Protein AF-A0A7S1WJJ1-F1 (afdb_monomer)

Mean predicted aligned error: 15.46 Å

pLDDT: mean 83.56, std 14.26, range [48.41, 96.81]

Nearest PDB structures (foldseek):
  8btr-assembly1_Lc  TM=7.260E-01  e=4.379E-02  Giardia lamblia ATCC 50803
  6xu7-assembly1_Cb  TM=6.660E-01  e=6.325E-02  Drosophila melanogaster

Solvent-accessible surface area (backbone atoms only — not comparable to full-atom values): 8125 Å² total; per-residue (Å²): 137,84,84,80,78,77,79,78,79,70,83,80,77,86,88,71,91,68,73,80,73,79,76,66,95,71,76,85,92,78,85,66,82,63,52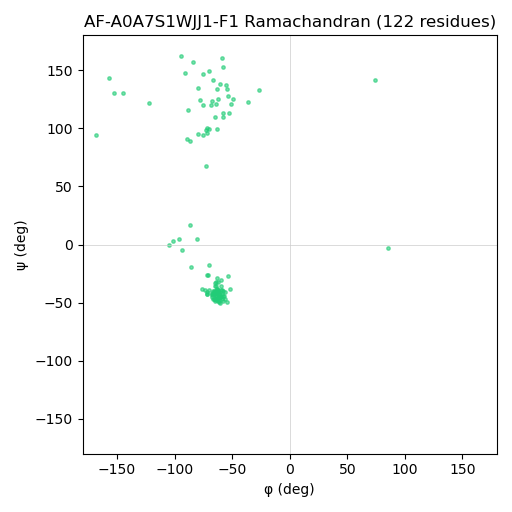,62,58,60,50,50,75,79,48,83,76,77,83,84,85,64,98,70,76,79,72,78,92,56,62,67,71,58,55,51,51,54,52,50,53,60,59,72,67,58,73,54,73,64,65,52,49,52,52,49,50,54,50,50,52,52,48,50,57,50,49,55,51,49,50,53,52,50,53,51,51,51,49,51,55,50,51,53,49,53,51,50,50,54,52,53,62,73,72,109

Radius of gyration: 40.56 Å; Cα contacts (8 Å, |Δi|>4): 3; chains: 1; bounding box: 86×61×90 Å

Structure (mmCIF, N/CA/C/O backbone):
data_AF-A0A7S1WJJ1-F1
#
_entry.id   AF-A0A7S1WJJ1-F1
#
loop_
_atom_site.group_PDB
_atom_site.id
_atom_site.type_symbol
_atom_site.label_atom_id
_atom_site.label_alt_id
_atom_site.label_comp_id
_atom_site.label_asym_id
_atom_site.label_entity_id
_atom_site.label_seq_id
_atom_site.pdbx_PDB_ins_code
_atom_site.Cartn_x
_atom_site.Cartn_y
_atom_site.Cartn_z
_atom_site.occupancy
_atom_site.B_iso_or_equiv
_atom_site.auth_seq_id
_atom_site.auth_comp_id
_atom_site.auth_asym_id
_atom_site.auth_atom_id
_atom_site.pdbx_PDB_model_num
ATOM 1 N N . LEU A 1 1 ? 17.978 -47.498 2.125 1.00 48.41 1 LEU A N 1
ATOM 2 C CA . LEU A 1 1 ? 18.704 -46.826 1.026 1.00 48.41 1 LEU A CA 1
ATOM 3 C C . LEU A 1 1 ? 18.327 -47.508 -0.285 1.00 48.41 1 LEU A C 1
ATOM 5 O O . LEU A 1 1 ? 18.696 -48.656 -0.480 1.00 48.41 1 LEU A O 1
ATOM 9 N N . LYS A 1 2 ? 17.506 -46.869 -1.127 1.00 49.56 2 LYS A N 1
ATOM 10 C CA . LYS A 1 2 ? 17.094 -47.432 -2.423 1.00 49.56 2 LYS A CA 1
ATOM 11 C C . LYS A 1 2 ? 18.126 -47.020 -3.473 1.00 49.56 2 LYS A C 1
ATOM 13 O O . LYS A 1 2 ? 18.316 -45.833 -3.715 1.00 49.56 2 LYS A O 1
ATOM 18 N N . SER A 1 3 ? 18.815 -48.010 -4.023 1.00 49.78 3 SER A N 1
ATOM 19 C CA . SER A 1 3 ? 19.841 -47.894 -5.054 1.00 49.78 3 SER A CA 1
ATOM 20 C C . SER A 1 3 ? 19.281 -47.219 -6.310 1.00 49.78 3 SER A C 1
ATOM 22 O O . SER A 1 3 ? 18.454 -47.767 -7.037 1.00 49.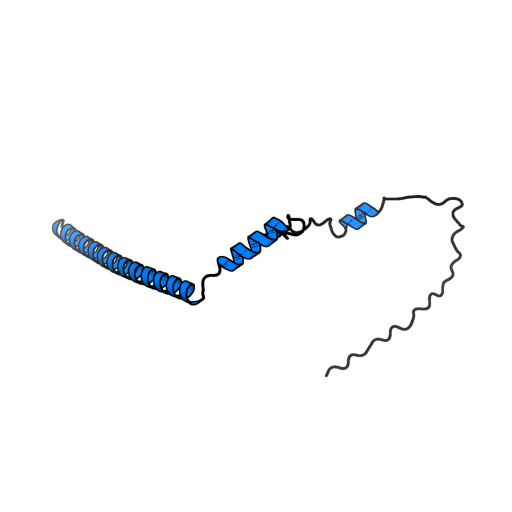78 3 SER A O 1
ATOM 24 N N . PHE A 1 4 ? 19.735 -45.992 -6.557 1.00 50.94 4 PHE A N 1
ATOM 25 C CA . PHE A 1 4 ? 19.428 -45.224 -7.757 1.00 50.94 4 PHE A CA 1
ATOM 26 C C . PHE A 1 4 ? 20.255 -45.806 -8.913 1.00 50.94 4 PHE A C 1
ATOM 28 O O . PHE A 1 4 ? 21.433 -45.495 -9.075 1.00 50.94 4 PHE A O 1
ATOM 35 N N . ARG A 1 5 ? 19.669 -46.722 -9.690 1.00 59.22 5 ARG A N 1
ATOM 36 C CA . ARG A 1 5 ? 20.299 -47.258 -10.903 1.00 59.22 5 ARG A CA 1
ATOM 37 C C . ARG A 1 5 ? 20.309 -46.147 -11.955 1.00 59.22 5 ARG A C 1
ATOM 39 O O . ARG A 1 5 ? 19.287 -45.898 -12.592 1.00 59.22 5 ARG A O 1
ATOM 46 N N . LEU A 1 6 ? 21.444 -45.462 -12.117 1.00 58.06 6 LEU A N 1
ATOM 47 C CA . LEU A 1 6 ? 21.655 -44.530 -13.225 1.00 58.06 6 LEU A CA 1
ATOM 48 C C . LEU A 1 6 ? 21.463 -45.298 -14.537 1.00 58.06 6 LEU A C 1
ATOM 50 O O . LEU A 1 6 ? 22.230 -46.201 -14.871 1.00 58.06 6 LEU A O 1
ATOM 54 N N . ARG A 1 7 ? 20.407 -44.952 -15.273 1.00 57.84 7 ARG A N 1
ATOM 55 C CA . ARG A 1 7 ? 20.189 -45.419 -16.639 1.00 57.84 7 ARG A CA 1
ATOM 56 C C . ARG A 1 7 ? 21.212 -44.691 -17.509 1.00 57.84 7 ARG A C 1
ATOM 58 O O . ARG A 1 7 ? 21.044 -43.512 -17.802 1.00 57.84 7 ARG A O 1
ATOM 65 N N . SER A 1 8 ? 22.301 -45.369 -17.852 1.00 52.97 8 SER A N 1
ATOM 66 C CA . SER A 1 8 ? 23.317 -44.870 -18.773 1.00 52.97 8 SER A CA 1
ATOM 67 C C . SER A 1 8 ? 22.685 -44.663 -20.151 1.00 52.97 8 SER A C 1
ATOM 69 O O . SER A 1 8 ? 22.466 -45.599 -20.917 1.00 52.97 8 SER A O 1
ATOM 71 N N . HIS A 1 9 ? 22.339 -43.418 -20.468 1.00 60.09 9 HIS A N 1
ATOM 72 C CA . HIS A 1 9 ? 22.049 -43.031 -21.840 1.00 60.09 9 HIS A CA 1
ATOM 73 C C . HIS A 1 9 ? 23.373 -43.013 -22.606 1.00 60.09 9 HIS A C 1
ATOM 75 O O . HIS A 1 9 ? 24.123 -42.044 -22.537 1.00 60.09 9 HIS A O 1
ATOM 81 N N . GLY A 1 10 ? 23.673 -44.116 -23.295 1.00 55.00 10 GLY A N 1
ATOM 82 C CA . GLY A 1 10 ? 24.734 -44.142 -24.298 1.00 55.00 10 GLY A CA 1
ATOM 83 C C . GLY A 1 10 ? 24.468 -43.102 -25.399 1.00 55.00 10 GLY A C 1
ATOM 84 O O . GLY A 1 10 ? 23.306 -42.740 -25.633 1.00 55.00 10 GLY A O 1
ATOM 85 N N . PRO A 1 11 ? 25.515 -42.591 -26.066 1.00 57.94 11 PRO A N 1
ATOM 86 C CA . PRO A 1 11 ? 25.353 -41.609 -27.127 1.00 57.94 11 PRO A CA 1
ATOM 87 C C . PRO A 1 11 ? 24.588 -42.251 -28.288 1.00 57.94 11 PRO A C 1
ATOM 89 O O . PRO A 1 11 ? 25.019 -43.256 -28.850 1.00 57.94 11 PRO A O 1
ATOM 92 N N . ARG A 1 12 ? 23.432 -41.680 -28.646 1.00 60.38 12 ARG A N 1
ATOM 93 C CA . ARG A 1 12 ? 22.759 -42.019 -29.904 1.00 60.38 12 ARG A CA 1
ATOM 94 C C . ARG A 1 12 ? 23.677 -41.562 -31.031 1.00 60.38 12 ARG A C 1
ATOM 96 O O . ARG A 1 12 ? 23.854 -40.363 -31.224 1.00 60.38 12 ARG A O 1
ATOM 103 N N . THR A 1 13 ? 24.271 -42.506 -31.743 1.00 62.56 13 THR A N 1
ATOM 104 C CA . THR A 1 13 ? 24.936 -42.247 -33.015 1.00 62.56 13 THR A CA 1
ATOM 105 C C . THR A 1 13 ? 23.890 -41.741 -34.015 1.00 62.56 13 THR A C 1
ATOM 107 O O . THR A 1 13 ? 22.873 -42.410 -34.213 1.00 62.56 13 THR A O 1
ATOM 110 N N . PRO A 1 14 ? 24.073 -40.579 -34.662 1.00 58.97 14 PRO A N 1
ATOM 111 C CA . PRO A 1 14 ? 23.292 -40.236 -35.835 1.00 58.97 14 PRO A CA 1
ATOM 112 C C . PRO A 1 14 ? 24.005 -40.839 -37.047 1.00 58.97 14 PRO A C 1
ATOM 114 O O . PRO A 1 14 ? 24.867 -40.209 -37.652 1.00 58.97 14 PRO A O 1
ATOM 117 N N . LEU A 1 15 ? 23.672 -42.085 -37.378 1.00 57.91 15 LEU A N 1
ATOM 118 C CA . LEU A 1 15 ? 23.879 -42.604 -38.727 1.00 57.91 15 LEU A CA 1
ATOM 119 C C . LEU A 1 15 ? 22.619 -42.287 -39.528 1.00 57.91 15 LEU A C 1
ATOM 121 O O . LEU A 1 15 ? 21.665 -43.053 -39.485 1.00 57.91 15 LEU A O 1
ATOM 125 N N . ASP A 1 16 ? 22.605 -41.127 -40.182 1.00 52.88 16 ASP A N 1
ATOM 126 C CA . ASP A 1 16 ? 22.098 -41.018 -41.553 1.00 52.88 16 ASP A CA 1
ATOM 127 C C . ASP A 1 16 ? 22.483 -39.650 -42.132 1.00 52.88 16 ASP A C 1
ATOM 129 O O . ASP A 1 16 ? 21.816 -38.629 -41.952 1.00 52.88 16 ASP A O 1
ATOM 133 N N . CYS A 1 17 ? 23.612 -39.631 -42.832 1.00 55.69 17 CYS A N 1
ATOM 134 C CA . CYS A 1 17 ? 23.983 -38.594 -43.781 1.00 55.69 17 CYS A CA 1
ATOM 135 C C . CYS A 1 17 ? 23.122 -38.746 -45.045 1.00 55.69 17 CYS A C 1
ATOM 137 O O . CYS A 1 17 ? 23.609 -39.081 -46.120 1.00 55.69 17 CYS A O 1
ATOM 139 N N . ARG A 1 18 ? 21.815 -38.486 -44.923 1.00 59.25 18 ARG A N 1
ATOM 140 C CA . ARG A 1 18 ? 20.970 -38.222 -46.090 1.00 59.25 18 ARG A CA 1
ATOM 141 C C . ARG A 1 18 ? 21.397 -36.879 -46.674 1.00 59.25 18 ARG A C 1
ATOM 143 O O . ARG A 1 18 ? 21.379 -35.870 -45.973 1.00 59.25 18 ARG A O 1
ATOM 150 N N . SER A 1 19 ? 21.826 -36.924 -47.931 1.00 61.56 19 SER A N 1
ATOM 151 C CA . SER A 1 19 ? 22.282 -35.829 -48.786 1.00 61.56 19 SER A CA 1
ATOM 152 C C . SER A 1 19 ? 21.672 -34.465 -48.428 1.00 61.56 19 SER A C 1
ATOM 154 O O . SER A 1 19 ? 20.450 -34.387 -48.269 1.00 61.56 19 SER A O 1
ATOM 156 N N . PRO A 1 20 ? 22.474 -33.383 -48.330 1.00 62.47 20 PRO A N 1
ATOM 157 C CA . PRO A 1 20 ? 21.929 -32.043 -48.156 1.00 62.47 20 PRO A CA 1
ATOM 158 C C . PRO A 1 20 ? 20.908 -31.784 -49.273 1.00 62.47 20 PRO A C 1
ATOM 160 O O . PRO A 1 20 ? 21.253 -32.005 -50.437 1.00 62.47 20 PRO A O 1
ATOM 163 N N . PRO A 1 21 ? 19.664 -31.365 -48.968 1.00 63.97 21 PRO A N 1
ATOM 164 C CA . PRO A 1 21 ? 18.754 -30.921 -50.015 1.00 63.97 21 PRO A CA 1
ATOM 165 C C . PRO A 1 21 ? 19.472 -29.823 -50.801 1.00 63.97 21 PRO A C 1
ATOM 167 O O . PRO A 1 21 ? 20.114 -28.970 -50.182 1.00 63.97 21 PRO A O 1
ATOM 170 N N . GLU A 1 22 ? 19.419 -29.899 -52.133 1.00 65.62 22 GLU A N 1
ATOM 171 C CA . GLU A 1 22 ? 20.040 -28.935 -53.043 1.00 65.62 22 GLU A CA 1
ATOM 172 C C . GLU A 1 22 ? 19.945 -27.522 -52.464 1.00 65.62 22 GLU A C 1
ATOM 174 O O . GLU A 1 22 ? 18.865 -27.052 -52.087 1.00 65.62 22 GLU A O 1
ATOM 179 N N . ALA A 1 23 ? 21.107 -26.889 -52.301 1.00 63.88 23 ALA A N 1
ATOM 180 C CA . ALA A 1 23 ? 21.221 -25.582 -51.684 1.00 63.88 23 ALA A CA 1
ATOM 181 C C . ALA A 1 23 ? 20.232 -24.625 -52.358 1.00 63.88 23 ALA A C 1
ATOM 183 O O . ALA A 1 23 ? 20.279 -24.426 -53.571 1.00 63.88 23 ALA A O 1
ATOM 184 N N . MET A 1 24 ? 19.315 -24.048 -51.573 1.00 68.94 24 MET A N 1
ATOM 185 C CA . MET A 1 24 ? 18.374 -23.056 -52.081 1.00 68.94 24 MET A CA 1
ATOM 186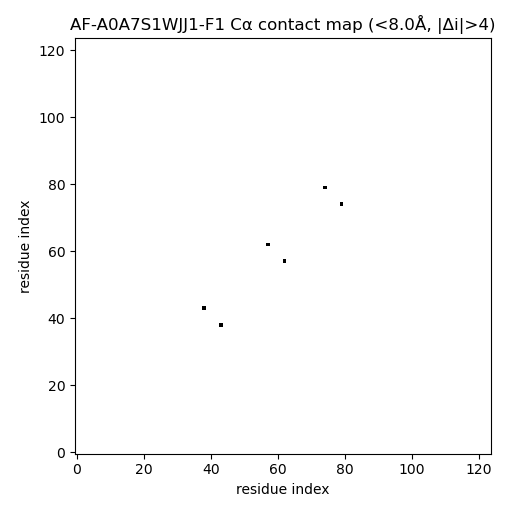 C C . MET A 1 24 ? 19.169 -21.961 -52.794 1.00 68.94 24 MET A C 1
ATOM 188 O O . MET A 1 24 ? 19.876 -21.202 -52.135 1.00 68.94 24 MET A O 1
ATOM 192 N N . ALA A 1 25 ? 19.020 -21.839 -54.116 1.00 78.75 25 ALA A N 1
ATOM 193 C CA . ALA A 1 25 ? 19.705 -20.801 -54.890 1.00 78.75 25 ALA A CA 1
ATOM 194 C C . ALA A 1 25 ? 19.454 -19.389 -54.318 1.00 78.75 25 ALA A C 1
ATOM 196 O O . ALA A 1 25 ? 20.289 -18.501 -54.457 1.00 78.75 25 ALA A O 1
ATOM 197 N N . LYS A 1 26 ? 18.314 -19.190 -53.634 1.00 82.56 26 LYS A N 1
ATOM 198 C CA . LYS A 1 26 ? 18.018 -18.041 -52.766 1.00 82.56 26 LYS A CA 1
ATOM 199 C C . LYS A 1 26 ? 17.170 -18.502 -51.577 1.00 82.56 26 LYS A C 1
ATOM 201 O O . LYS A 1 26 ? 16.145 -19.149 -51.781 1.00 82.56 26 LYS A O 1
ATOM 206 N N . SER A 1 27 ? 17.548 -18.150 -50.351 1.00 86.94 27 SER A N 1
ATOM 207 C CA . SER A 1 27 ? 16.744 -18.391 -49.144 1.00 86.94 27 SER A CA 1
ATOM 208 C C . SER A 1 27 ? 15.881 -17.169 -48.792 1.00 86.94 27 SER A C 1
ATOM 210 O O . SER A 1 27 ? 16.094 -16.060 -49.286 1.00 86.94 27 SER A O 1
ATOM 212 N N . LYS A 1 28 ? 14.851 -17.355 -47.956 1.00 87.88 28 LYS A N 1
ATOM 213 C CA . LYS A 1 28 ? 14.033 -16.236 -47.465 1.00 87.88 28 LYS A CA 1
ATOM 214 C C . LYS A 1 28 ? 14.770 -15.499 -46.343 1.00 87.88 28 LYS A C 1
ATOM 216 O O . LYS A 1 28 ? 15.081 -16.096 -45.321 1.00 87.88 28 LYS A O 1
ATOM 221 N N . ASN A 1 29 ? 14.955 -14.188 -46.504 1.00 90.75 29 ASN A N 1
ATOM 222 C CA . ASN A 1 29 ? 15.741 -13.358 -45.581 1.00 90.75 29 ASN A CA 1
ATOM 223 C C . ASN A 1 29 ? 15.074 -13.094 -44.209 1.00 90.75 29 ASN A C 1
ATOM 225 O O . ASN A 1 29 ? 15.772 -12.849 -43.232 1.00 90.75 29 ASN A O 1
ATOM 229 N N . HIS A 1 30 ? 13.737 -13.131 -44.098 1.00 94.12 30 HIS A N 1
ATOM 230 C CA . HIS A 1 30 ? 13.028 -12.883 -42.831 1.00 94.12 30 HIS A CA 1
ATOM 231 C C . HIS A 1 30 ? 11.619 -13.513 -42.798 1.00 94.12 30 HIS A C 1
ATOM 233 O O . HIS A 1 30 ? 10.912 -13.519 -43.811 1.00 94.12 30 HIS A O 1
ATOM 239 N N . THR A 1 31 ? 11.183 -14.026 -41.634 1.00 94.06 31 THR A N 1
ATOM 240 C CA . THR A 1 31 ? 9.808 -14.519 -41.415 1.00 94.06 31 THR A CA 1
ATOM 241 C C . THR A 1 31 ? 9.350 -14.423 -39.952 1.00 94.06 31 THR A C 1
ATOM 243 O O . THR A 1 31 ? 10.021 -14.891 -39.031 1.00 94.06 31 THR A O 1
ATOM 246 N N . GLY A 1 32 ? 8.157 -13.857 -39.742 1.00 94.25 32 GLY A N 1
ATOM 247 C CA . GLY A 1 32 ? 7.462 -13.795 -38.450 1.00 94.25 32 GLY A CA 1
ATOM 248 C C . GLY A 1 32 ? 6.336 -14.828 -38.281 1.00 94.25 32 GLY A C 1
ATOM 249 O O . GLY A 1 32 ? 5.660 -14.823 -37.255 1.00 94.25 32 GLY A O 1
ATOM 250 N N . HIS A 1 33 ? 6.120 -15.714 -39.264 1.00 96.62 33 HIS A N 1
ATOM 251 C CA . HIS A 1 33 ? 4.878 -16.495 -39.404 1.00 96.62 33 HIS A CA 1
ATOM 252 C C . HIS A 1 33 ? 4.521 -17.344 -38.170 1.00 96.62 33 HIS A C 1
ATOM 254 O O . HIS A 1 33 ? 3.387 -17.328 -37.705 1.00 96.62 33 HIS A O 1
ATOM 260 N N . ASN A 1 34 ? 5.500 -18.034 -37.582 1.00 95.81 34 ASN A N 1
ATOM 261 C CA . ASN A 1 34 ? 5.274 -18.914 -36.431 1.00 95.81 34 ASN A CA 1
ATOM 262 C C . ASN A 1 34 ? 5.565 -18.234 -35.075 1.00 95.81 34 ASN A C 1
ATOM 264 O O . ASN A 1 34 ? 5.530 -18.879 -34.028 1.00 95.81 34 ASN A O 1
ATOM 268 N N . GLN A 1 35 ? 5.892 -16.938 -35.064 1.00 95.19 35 GLN A N 1
ATOM 269 C CA . GLN A 1 35 ? 6.244 -16.241 -33.820 1.00 95.19 35 GLN A CA 1
ATOM 270 C C . GLN A 1 35 ? 5.007 -16.036 -32.945 1.00 95.19 35 GLN A C 1
ATOM 272 O O . GLN A 1 35 ? 5.030 -16.306 -31.746 1.00 95.19 35 GLN A O 1
ATOM 277 N N . VAL A 1 36 ? 3.888 -15.650 -33.564 1.00 95.94 36 VAL A N 1
ATOM 278 C CA . VAL A 1 36 ? 2.607 -15.457 -32.874 1.00 95.94 36 VAL A CA 1
ATOM 279 C C . VAL A 1 36 ? 2.133 -16.761 -32.233 1.00 95.94 36 VAL A C 1
ATOM 281 O O . VAL A 1 36 ? 1.813 -16.767 -31.047 1.00 95.94 36 VAL A O 1
ATOM 284 N N . TYR A 1 37 ? 2.151 -17.875 -32.969 1.00 96.31 37 TYR A N 1
ATOM 285 C CA . TYR A 1 37 ? 1.727 -19.176 -32.445 1.00 96.31 37 TYR A CA 1
ATOM 286 C C . TYR A 1 37 ? 2.584 -19.628 -31.252 1.00 96.31 37 TYR A C 1
ATOM 288 O O . TYR A 1 37 ? 2.047 -20.010 -30.213 1.00 96.31 37 TYR A O 1
ATOM 296 N N . LYS A 1 38 ? 3.916 -19.503 -31.346 1.00 95.69 38 LYS A N 1
ATOM 297 C CA . LYS A 1 38 ? 4.831 -19.835 -30.240 1.00 95.69 38 LYS A CA 1
ATOM 298 C C . LYS A 1 38 ? 4.583 -18.978 -28.995 1.00 95.69 38 LYS A C 1
ATOM 300 O O . LYS A 1 38 ? 4.551 -19.524 -27.894 1.00 95.69 38 LYS A O 1
ATOM 305 N N . ASN A 1 39 ? 4.353 -17.675 -29.165 1.00 95.19 39 ASN A N 1
ATOM 306 C CA . ASN A 1 39 ? 4.062 -16.759 -28.057 1.00 95.19 39 ASN A CA 1
ATOM 307 C C . ASN A 1 39 ? 2.733 -17.095 -27.360 1.00 95.19 39 ASN A C 1
ATOM 309 O O . ASN A 1 39 ? 2.630 -16.988 -26.139 1.00 95.19 39 ASN A O 1
ATOM 313 N N . HIS A 1 40 ? 1.725 -17.539 -28.118 1.00 96.75 40 HIS A N 1
ATOM 314 C CA . HIS A 1 40 ? 0.408 -17.887 -27.576 1.00 96.75 40 HIS A CA 1
ATOM 315 C C . HIS A 1 40 ? 0.318 -19.319 -27.045 1.00 96.75 40 HIS A C 1
ATOM 317 O O . HIS A 1 40 ? -0.533 -19.569 -26.196 1.00 96.75 40 HIS A O 1
ATOM 323 N N . ARG A 1 41 ? 1.214 -20.236 -27.444 1.00 96.38 41 ARG A N 1
ATOM 324 C CA . ARG A 1 41 ? 1.236 -21.628 -26.9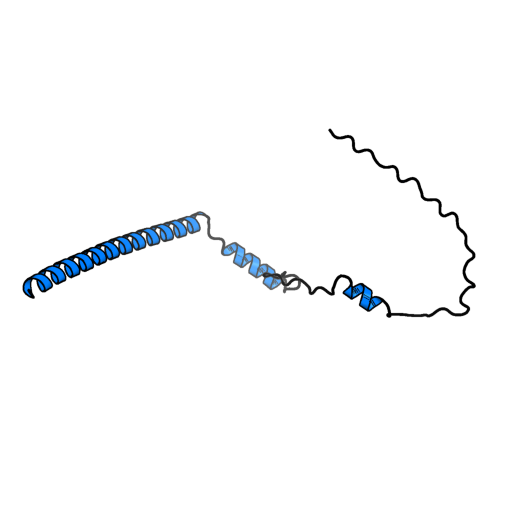51 1.00 96.38 41 ARG A CA 1
ATOM 325 C C . ARG A 1 41 ? 1.240 -21.720 -25.420 1.00 96.38 41 ARG A C 1
ATOM 327 O O . ARG A 1 41 ? 0.578 -22.585 -24.862 1.00 96.38 41 ARG A O 1
ATOM 334 N N . ASN A 1 42 ? 1.957 -20.812 -24.752 1.00 92.50 42 ASN A N 1
ATOM 335 C CA . ASN A 1 42 ? 2.013 -20.711 -23.286 1.00 92.50 42 ASN A CA 1
ATOM 336 C C . ASN A 1 42 ? 1.186 -19.532 -22.726 1.00 92.50 42 ASN A C 1
ATOM 338 O O . ASN A 1 42 ? 1.151 -19.320 -21.508 1.00 92.50 42 ASN A O 1
ATOM 342 N N . GLY A 1 43 ? 0.544 -18.765 -23.614 1.00 95.75 43 GLY A N 1
ATOM 343 C CA . GLY A 1 43 ? -0.163 -17.519 -23.332 1.00 95.75 43 GLY A CA 1
ATOM 344 C C . GLY A 1 43 ? 0.757 -16.323 -23.050 1.00 95.75 43 GLY A C 1
ATOM 345 O O . GLY A 1 43 ? 1.759 -16.427 -22.341 1.00 95.75 43 GLY A O 1
ATOM 346 N N . ILE A 1 44 ? 0.372 -15.141 -23.543 1.00 95.62 44 ILE A N 1
ATOM 347 C CA . ILE A 1 44 ? 1.049 -13.875 -23.225 1.00 95.62 44 ILE A CA 1
ATOM 348 C C . ILE A 1 44 ? 0.565 -13.393 -21.851 1.00 95.62 44 ILE A C 1
ATOM 350 O O . ILE A 1 44 ? -0.488 -12.766 -21.715 1.00 95.62 44 ILE A O 1
ATOM 354 N N . LYS A 1 45 ? 1.321 -13.718 -20.799 1.00 94.94 45 LYS A N 1
ATOM 355 C CA . LYS A 1 45 ? 0.968 -13.363 -19.416 1.00 94.94 45 LYS A CA 1
ATOM 356 C C . LYS A 1 45 ? 1.322 -11.907 -19.108 1.00 94.94 45 LYS A C 1
ATOM 358 O O . LYS A 1 45 ? 2.429 -11.454 -19.382 1.00 94.94 45 LYS A O 1
ATOM 363 N N . LYS A 1 46 ? 0.394 -11.185 -18.472 1.00 94.50 46 LYS A N 1
ATOM 364 C CA . LYS A 1 46 ? 0.649 -9.835 -17.941 1.00 94.50 46 LYS A CA 1
ATOM 365 C C . LYS A 1 46 ? 1.583 -9.907 -16.728 1.00 94.50 46 LYS A C 1
ATOM 367 O O . LYS A 1 46 ? 1.530 -10.865 -15.955 1.00 94.50 46 LYS A O 1
ATOM 372 N N . VAL A 1 47 ? 2.394 -8.867 -16.527 1.00 93.88 47 VAL A N 1
ATOM 373 C CA . VAL A 1 47 ? 3.241 -8.740 -15.330 1.00 93.88 47 VAL A CA 1
ATOM 374 C C . VAL A 1 47 ? 2.364 -8.695 -14.075 1.00 93.88 47 VAL A C 1
ATOM 376 O O . VAL A 1 47 ? 1.323 -8.032 -14.042 1.00 93.88 47 VAL A O 1
ATOM 379 N N . ARG A 1 48 ? 2.784 -9.405 -13.024 1.00 92.94 48 ARG A N 1
ATOM 380 C CA . ARG A 1 48 ? 2.064 -9.450 -11.749 1.00 92.94 48 ARG A CA 1
ATOM 381 C C . ARG A 1 48 ? 2.115 -8.086 -11.055 1.00 92.94 48 ARG A C 1
ATOM 383 O O . ARG A 1 48 ? 3.192 -7.598 -10.727 1.00 92.94 48 ARG A O 1
ATOM 390 N N . LYS A 1 49 ? 0.948 -7.516 -10.745 1.00 92.62 49 LYS A N 1
ATOM 391 C CA . LYS A 1 49 ? 0.834 -6.314 -9.905 1.00 92.62 49 LYS A CA 1
ATOM 392 C C . LYS A 1 49 ? 1.063 -6.685 -8.436 1.00 92.62 49 LYS A C 1
ATOM 394 O O . LYS A 1 49 ? 0.341 -7.518 -7.888 1.00 92.62 49 LYS A O 1
ATOM 399 N N . GLN A 1 50 ? 2.076 -6.098 -7.802 1.00 93.12 50 GLN A N 1
ATOM 400 C CA . GLN A 1 50 ? 2.355 -6.282 -6.374 1.00 93.12 50 GLN A CA 1
ATOM 401 C C . GLN A 1 50 ? 1.625 -5.215 -5.544 1.00 93.12 50 GLN A C 1
ATOM 403 O O . GLN A 1 50 ? 1.459 -4.086 -5.994 1.00 93.12 50 GLN A O 1
ATOM 408 N N . ARG A 1 51 ? 1.203 -5.549 -4.312 1.00 95.06 51 ARG A N 1
ATOM 409 C CA . ARG A 1 51 ? 0.531 -4.587 -3.408 1.00 95.06 51 ARG A CA 1
ATOM 410 C C . ARG A 1 51 ? 1.453 -3.435 -2.989 1.00 95.06 51 ARG A C 1
ATOM 412 O O . ARG A 1 51 ? 0.979 -2.331 -2.752 1.00 95.06 51 ARG A O 1
ATOM 419 N N . LYS A 1 52 ? 2.754 -3.701 -2.857 1.00 93.56 52 LYS A N 1
ATOM 420 C CA . LYS A 1 52 ? 3.786 -2.703 -2.556 1.00 93.56 52 LYS A CA 1
ATOM 421 C C . LYS A 1 52 ? 4.819 -2.748 -3.674 1.00 93.56 52 LYS A C 1
ATOM 423 O O . LYS A 1 52 ? 5.389 -3.807 -3.913 1.00 93.56 52 LYS A O 1
ATOM 428 N N . MET A 1 53 ? 5.026 -1.621 -4.346 1.00 91.88 53 MET A N 1
ATOM 429 C CA . MET A 1 53 ? 6.019 -1.486 -5.412 1.00 91.88 53 MET A CA 1
ATOM 430 C C . MET A 1 53 ? 7.406 -1.183 -4.831 1.00 91.88 53 MET A C 1
ATOM 432 O O . MET A 1 53 ? 7.524 -0.659 -3.720 1.00 91.88 53 MET A O 1
ATOM 436 N N . SER A 1 54 ? 8.459 -1.484 -5.589 1.00 92.44 54 SER A N 1
ATOM 437 C CA . SER A 1 54 ? 9.824 -1.066 -5.258 1.00 92.44 54 SER A CA 1
ATOM 438 C C . SER A 1 54 ? 9.974 0.456 -5.345 1.00 92.44 54 SER A C 1
ATOM 440 O O . SER A 1 54 ? 9.468 1.070 -6.279 1.00 92.44 54 SER A O 1
ATOM 442 N N . MET A 1 55 ? 10.740 1.060 -4.432 1.00 92.94 55 MET A N 1
ATOM 443 C CA . MET A 1 55 ? 11.107 2.489 -4.480 1.00 92.94 55 MET A CA 1
ATOM 444 C C . MET A 1 55 ? 12.372 2.763 -5.322 1.00 92.94 55 MET A C 1
ATOM 446 O O . MET A 1 55 ? 12.995 3.815 -5.186 1.00 92.94 55 MET A O 1
ATOM 450 N N . GLN A 1 56 ? 12.792 1.815 -6.166 1.00 93.00 56 GLN A N 1
ATOM 451 C CA . GLN A 1 56 ? 13.931 2.011 -7.067 1.00 93.00 56 GLN A CA 1
ATOM 452 C C . GLN A 1 56 ? 13.617 3.134 -8.068 1.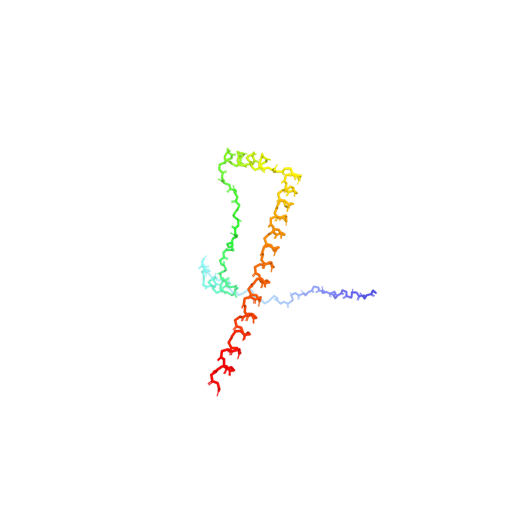00 93.00 56 GLN A C 1
ATOM 454 O O . GLN A 1 56 ? 12.518 3.185 -8.613 1.00 93.00 56 GLN A O 1
ATOM 459 N N . GLY A 1 57 ? 14.565 4.053 -8.269 1.00 94.75 57 GLY A N 1
ATOM 460 C CA . GLY A 1 57 ? 14.387 5.237 -9.122 1.00 94.75 57 GLY A CA 1
ATOM 461 C C . GLY A 1 57 ? 13.739 6.448 -8.436 1.00 94.75 57 GLY A C 1
ATOM 462 O O . GLY A 1 57 ? 13.645 7.511 -9.043 1.00 94.75 57 GLY A O 1
ATOM 463 N N . VAL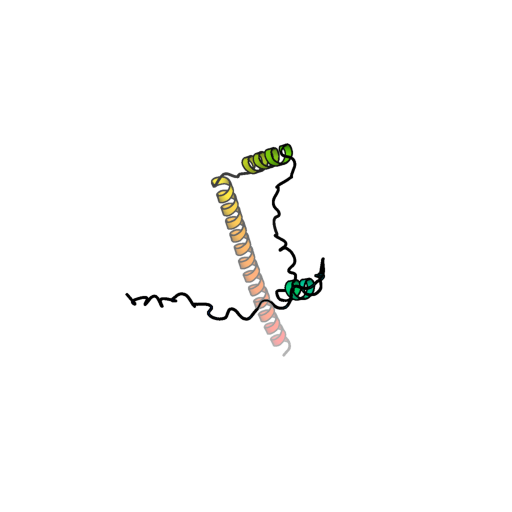 A 1 58 ? 13.327 6.339 -7.167 1.00 95.50 58 VAL A N 1
ATOM 464 C CA . VAL A 1 58 ? 12.841 7.489 -6.384 1.00 95.50 58 VAL A CA 1
ATOM 465 C C . VAL A 1 58 ? 14.020 8.363 -5.936 1.00 95.50 58 VAL A C 1
ATOM 467 O O . VAL A 1 58 ? 15.102 7.857 -5.637 1.00 95.50 58 VAL A O 1
ATOM 470 N N . ASN A 1 59 ? 13.811 9.683 -5.849 1.00 96.00 59 ASN A N 1
ATOM 471 C CA . ASN A 1 59 ? 14.835 10.648 -5.443 1.00 96.00 59 ASN A CA 1
ATOM 472 C C . ASN A 1 59 ? 15.551 10.230 -4.139 1.00 96.00 59 ASN A C 1
ATOM 474 O O . ASN A 1 59 ? 14.927 10.036 -3.091 1.00 96.00 59 ASN A O 1
ATOM 478 N N . CYS A 1 60 ? 16.882 10.152 -4.188 1.00 95.94 60 CYS A N 1
ATOM 479 C CA . CYS A 1 60 ? 17.695 9.649 -3.084 1.00 95.94 60 CYS A CA 1
ATOM 480 C C . CYS A 1 60 ? 17.597 10.505 -1.806 1.00 95.94 60 CYS A C 1
ATOM 482 O O . CYS A 1 60 ? 17.732 9.967 -0.707 1.00 95.94 60 CYS A O 1
ATOM 484 N N . ARG A 1 61 ? 17.343 11.818 -1.916 1.00 96.81 61 ARG A N 1
ATOM 485 C CA . ARG A 1 61 ? 17.141 12.722 -0.769 1.00 96.81 61 ARG A CA 1
ATOM 486 C C . ARG A 1 61 ? 15.845 12.386 -0.038 1.00 96.81 61 ARG A C 1
ATOM 488 O O . ARG A 1 61 ? 15.830 12.323 1.189 1.00 96.81 61 ARG A O 1
ATOM 495 N N . PHE A 1 62 ? 14.784 12.100 -0.791 1.00 96.12 62 PHE A N 1
ATOM 496 C CA . PHE A 1 62 ? 13.498 11.691 -0.232 1.00 96.12 62 PHE A CA 1
ATOM 497 C C . PHE A 1 62 ? 13.583 10.325 0.457 1.00 96.12 62 PHE A C 1
ATOM 499 O O . PHE A 1 62 ? 13.137 10.186 1.594 1.00 96.12 62 PHE A O 1
ATOM 506 N N . VAL A 1 63 ? 14.205 9.333 -0.191 1.00 95.12 63 VAL A N 1
ATOM 507 C CA . VAL A 1 63 ? 14.357 7.981 0.379 1.00 95.12 63 VAL A CA 1
ATOM 508 C C . VAL A 1 63 ? 15.146 8.019 1.689 1.00 95.12 63 VAL A C 1
ATOM 510 O O . VAL A 1 63 ? 14.736 7.393 2.668 1.00 95.12 63 VAL A O 1
ATOM 513 N N . ARG A 1 64 ? 16.233 8.801 1.742 1.00 95.56 64 ARG A N 1
ATOM 514 C CA . ARG A 1 64 ? 17.019 8.999 2.968 1.00 95.56 64 ARG A CA 1
ATOM 515 C C . ARG A 1 64 ? 16.178 9.614 4.084 1.00 95.56 64 ARG A C 1
ATOM 517 O O . ARG A 1 64 ? 16.135 9.052 5.174 1.00 95.56 64 ARG A O 1
ATOM 524 N N . ASN A 1 65 ? 15.460 10.702 3.805 1.00 95.62 65 ASN A N 1
ATOM 525 C CA . ASN A 1 65 ? 14.604 11.345 4.804 1.00 95.62 65 ASN A CA 1
ATOM 526 C C . ASN A 1 65 ? 13.498 10.407 5.317 1.00 95.62 65 ASN A C 1
ATOM 528 O O . ASN A 1 65 ? 13.303 10.265 6.521 1.00 95.62 65 ASN A O 1
ATOM 532 N N . GLN A 1 66 ? 12.819 9.691 4.414 1.00 93.94 66 GLN A N 1
ATOM 533 C CA . GLN A 1 66 ? 11.789 8.725 4.792 1.00 93.94 66 GLN A CA 1
ATOM 534 C C . GLN A 1 66 ? 12.352 7.622 5.705 1.00 93.94 66 GLN A C 1
ATOM 536 O O . GLN A 1 66 ? 11.680 7.197 6.646 1.00 93.94 66 GLN A O 1
ATOM 541 N N . ALA A 1 67 ? 13.578 7.156 5.446 1.00 93.06 67 ALA A N 1
ATOM 542 C CA . ALA A 1 67 ? 14.242 6.170 6.290 1.00 93.06 67 ALA A CA 1
ATOM 543 C C . ALA A 1 67 ? 14.531 6.713 7.701 1.00 93.06 67 ALA A C 1
ATOM 545 O O . ALA A 1 67 ? 14.321 5.990 8.676 1.00 93.06 67 ALA A O 1
ATOM 546 N N . PHE A 1 68 ? 14.954 7.976 7.828 1.00 93.94 68 PHE A N 1
ATOM 547 C CA . PHE A 1 68 ? 15.143 8.626 9.130 1.00 93.94 68 PHE A CA 1
ATOM 548 C C . PHE A 1 68 ? 13.823 8.805 9.884 1.00 93.94 68 PHE A C 1
ATOM 550 O O . PHE A 1 68 ? 13.741 8.395 11.039 1.00 93.94 68 PHE A O 1
ATOM 557 N N . ALA A 1 69 ? 12.769 9.296 9.227 1.00 92.69 69 ALA A N 1
ATOM 558 C CA . ALA A 1 69 ? 11.448 9.451 9.841 1.00 92.69 69 ALA A CA 1
ATOM 559 C C . ALA A 1 69 ? 10.894 8.113 10.364 1.00 92.69 69 ALA A C 1
ATOM 561 O O . ALA A 1 69 ? 10.475 8.006 11.514 1.00 92.69 69 ALA A O 1
ATOM 562 N N . LYS A 1 70 ? 10.975 7.048 9.554 1.00 90.19 70 LYS A N 1
ATOM 563 C CA . LYS A 1 70 ? 10.571 5.691 9.965 1.00 90.19 70 LYS A CA 1
ATOM 564 C C . LYS A 1 70 ? 11.407 5.150 11.124 1.00 90.19 70 LYS A C 1
ATOM 566 O O . LYS A 1 70 ? 10.901 4.350 11.904 1.00 90.19 70 LYS A O 1
ATOM 571 N N . ARG A 1 71 ? 12.685 5.531 11.214 1.00 89.00 71 ARG A N 1
ATOM 572 C CA . ARG A 1 71 ? 13.563 5.140 12.323 1.00 89.00 71 ARG A CA 1
ATOM 573 C C . ARG A 1 71 ? 13.192 5.875 13.611 1.00 89.00 71 ARG A C 1
ATOM 575 O O . ARG A 1 71 ? 13.160 5.223 14.645 1.00 89.00 71 ARG A O 1
ATOM 582 N N . GLY A 1 72 ? 12.874 7.168 13.531 1.00 84.94 72 GLY A N 1
ATOM 583 C CA . GLY A 1 72 ? 12.440 7.982 14.673 1.00 84.94 72 GLY A CA 1
ATOM 584 C C . GLY A 1 72 ? 11.037 7.644 15.187 1.00 84.94 72 GLY A C 1
ATOM 585 O O . GLY A 1 72 ? 10.769 7.806 16.365 1.00 84.94 72 GLY A O 1
ATOM 586 N N . MET A 1 73 ? 10.155 7.102 14.340 1.00 80.88 73 MET A N 1
ATOM 587 C CA . MET A 1 73 ? 8.801 6.675 14.734 1.00 80.88 73 MET A CA 1
ATOM 588 C C . MET A 1 73 ? 8.754 5.292 15.412 1.00 80.88 73 MET A C 1
ATOM 590 O O . MET A 1 73 ? 7.678 4.743 15.655 1.00 80.88 73 MET A O 1
ATOM 594 N N . LYS A 1 74 ? 9.901 4.657 15.663 1.00 74.88 74 LYS A N 1
ATOM 595 C CA . LYS A 1 74 ? 9.919 3.358 16.335 1.00 74.88 74 LYS A CA 1
ATOM 596 C C . LYS A 1 74 ? 9.590 3.561 17.815 1.00 74.88 74 LYS A C 1
ATOM 598 O O . LYS A 1 74 ? 10.485 3.874 18.586 1.00 74.88 74 LYS A O 1
ATOM 603 N N . CYS A 1 75 ? 8.333 3.331 18.196 1.00 65.19 75 CYS A N 1
ATOM 604 C CA . CYS A 1 75 ? 7.957 3.189 19.603 1.00 65.19 75 CYS A CA 1
ATOM 605 C C . CYS A 1 75 ? 8.796 2.079 20.244 1.00 65.19 75 CYS A C 1
ATOM 607 O O . CYS A 1 75 ? 8.981 1.011 19.628 1.00 65.19 75 CYS A O 1
ATOM 609 N N . THR A 1 76 ? 9.278 2.336 21.458 1.00 75.38 76 THR A N 1
ATOM 610 C CA . THR A 1 76 ? 9.945 1.336 22.297 1.00 75.38 76 THR A CA 1
ATOM 611 C C . THR A 1 76 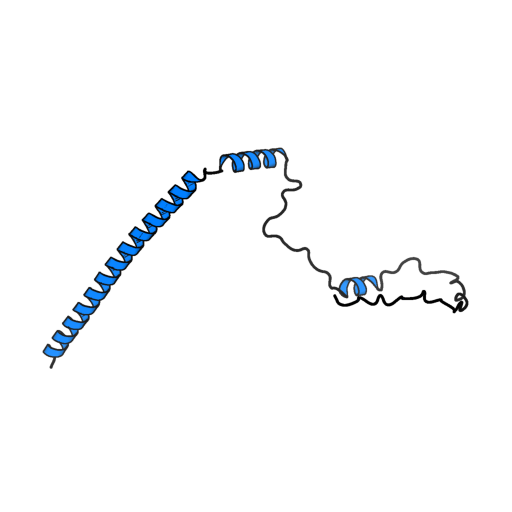? 8.989 0.163 22.559 1.00 75.38 76 THR A C 1
ATOM 613 O O . THR A 1 76 ? 7.780 0.254 22.319 1.00 75.38 76 THR A O 1
ATOM 616 N N . GLY A 1 77 ? 9.524 -1.000 22.945 1.00 73.69 77 GLY A N 1
ATOM 617 C CA . GLY A 1 77 ? 8.686 -2.169 23.255 1.00 73.69 77 GLY A CA 1
ATOM 618 C C . GLY A 1 77 ? 7.656 -1.853 24.342 1.00 73.69 77 GLY A C 1
ATOM 619 O O . GLY A 1 77 ? 6.481 -2.171 24.190 1.00 73.69 77 GLY A O 1
ATOM 620 N N . GLU A 1 78 ? 8.095 -1.106 25.348 1.00 75.44 78 GLU A N 1
ATOM 621 C CA . GLU A 1 78 ? 7.328 -0.700 26.525 1.00 75.44 78 GLU A CA 1
ATOM 622 C C . GLU A 1 78 ? 6.110 0.162 26.154 1.00 75.44 78 GLU A C 1
ATOM 624 O O . GLU A 1 78 ? 4.986 -0.199 26.485 1.00 75.44 78 GLU A O 1
ATOM 629 N N . GLU A 1 79 ? 6.275 1.201 25.326 1.00 78.06 79 GLU A N 1
ATOM 630 C CA . GLU A 1 79 ? 5.150 2.036 24.859 1.00 78.06 79 GLU A CA 1
ATOM 631 C C . GLU A 1 79 ? 4.081 1.234 24.093 1.00 78.06 79 GLU A C 1
ATOM 633 O O . GLU A 1 79 ? 2.895 1.580 24.073 1.00 78.06 79 GLU A O 1
ATOM 638 N N . LYS A 1 80 ? 4.485 0.161 23.401 1.00 77.00 80 LYS A N 1
ATOM 639 C CA . LYS A 1 80 ? 3.541 -0.720 22.695 1.00 77.00 80 LYS A CA 1
ATOM 640 C C . LYS A 1 80 ? 2.802 -1.629 23.665 1.00 77.00 80 LYS A C 1
ATOM 642 O O . LYS A 1 80 ? 1.616 -1.885 23.456 1.00 77.00 80 LYS A O 1
ATOM 647 N N . GLU A 1 81 ? 3.490 -2.120 24.688 1.00 81.12 81 GLU A N 1
ATOM 648 C CA . GLU A 1 81 ? 2.906 -2.954 25.733 1.00 81.12 81 GLU A CA 1
ATOM 649 C C . GLU A 1 81 ? 1.922 -2.161 26.588 1.00 81.12 81 GLU A C 1
ATOM 651 O O . GLU A 1 81 ? 0.805 -2.630 26.791 1.00 81.12 81 GLU A O 1
ATOM 656 N N . GLU A 1 82 ? 2.256 -0.930 26.970 1.00 84.94 82 GLU A N 1
ATOM 657 C CA . GLU A 1 82 ? 1.349 -0.014 27.670 1.00 84.94 82 GLU A CA 1
ATOM 658 C C . GLU A 1 82 ? 0.091 0.275 26.846 1.00 84.94 82 GLU A C 1
ATOM 660 O O . GLU A 1 82 ? -1.032 0.161 27.339 1.00 84.94 82 GLU A O 1
ATOM 665 N N . ARG A 1 83 ? 0.245 0.557 25.544 1.00 84.44 83 ARG A N 1
ATOM 666 C CA . ARG A 1 83 ? -0.902 0.721 24.634 1.00 84.44 83 ARG A CA 1
ATOM 667 C C . ARG A 1 83 ? -1.764 -0.537 24.558 1.00 84.44 83 ARG A C 1
ATOM 669 O O . ARG A 1 83 ? -2.989 -0.435 24.506 1.00 84.44 83 ARG A O 1
ATOM 676 N N . LEU A 1 84 ? -1.146 -1.717 24.552 1.00 86.38 84 LEU A N 1
ATOM 677 C CA . LEU A 1 84 ? -1.861 -2.990 24.531 1.00 86.38 84 LEU A CA 1
ATOM 678 C C . LEU A 1 84 ? -2.578 -3.261 25.863 1.00 86.38 84 LEU A C 1
ATOM 680 O O . LEU A 1 84 ? -3.698 -3.768 25.856 1.00 86.38 84 LEU A O 1
ATOM 684 N N . GLN A 1 85 ? -1.962 -2.924 26.995 1.00 87.94 85 GLN A N 1
ATOM 685 C CA . GLN A 1 85 ? -2.566 -3.038 28.323 1.00 87.94 85 GLN A CA 1
ATOM 686 C C . GLN A 1 85 ? -3.762 -2.093 28.455 1.00 87.94 85 GLN A C 1
ATOM 688 O O . GLN A 1 85 ? -4.858 -2.558 28.760 1.00 87.94 85 GLN A O 1
ATOM 693 N N . ALA A 1 86 ? -3.610 -0.822 28.076 1.00 90.25 86 ALA A N 1
ATOM 694 C CA . ALA A 1 86 ? -4.708 0.141 28.032 1.00 90.25 86 ALA A CA 1
ATOM 695 C C . ALA A 1 86 ? -5.853 -0.331 27.115 1.00 90.25 86 ALA A C 1
ATOM 697 O O . ALA A 1 86 ? -7.029 -0.214 27.465 1.00 90.25 86 ALA A O 1
ATOM 698 N N . GLN A 1 87 ? -5.531 -0.930 25.961 1.00 90.31 87 GLN A N 1
ATOM 699 C CA . GLN A 1 87 ? -6.533 -1.515 25.065 1.00 90.31 87 GLN A CA 1
ATOM 700 C C . GLN A 1 87 ? -7.272 -2.696 25.715 1.00 90.31 87 GLN A C 1
ATOM 702 O O . GLN A 1 87 ? -8.498 -2.774 25.617 1.00 90.31 87 GLN A O 1
ATOM 707 N N . LYS A 1 88 ? -6.554 -3.598 26.395 1.00 93.69 88 LYS A N 1
ATOM 708 C CA . LYS A 1 88 ? -7.141 -4.740 27.117 1.00 93.69 88 LYS A CA 1
ATOM 709 C C . LYS A 1 88 ? -8.016 -4.284 28.282 1.00 93.69 88 LYS A C 1
ATOM 711 O O . LYS A 1 88 ? -9.099 -4.825 28.480 1.00 93.69 88 LYS A O 1
ATOM 716 N N . GLU A 1 89 ? -7.587 -3.280 29.037 1.00 90.81 89 GLU A N 1
ATOM 717 C CA . GLU A 1 89 ? -8.378 -2.699 30.124 1.00 90.81 89 GLU A CA 1
ATOM 718 C C . GLU A 1 89 ? -9.649 -2.024 29.608 1.00 90.81 89 GLU A C 1
ATOM 720 O O . GLU A 1 89 ? -10.727 -2.214 30.174 1.00 90.81 89 GLU A O 1
ATOM 725 N N . ALA A 1 90 ? -9.550 -1.276 28.507 1.00 91.75 90 ALA A N 1
ATOM 726 C CA . ALA A 1 90 ? -10.710 -0.679 27.859 1.00 91.75 90 ALA A CA 1
ATOM 727 C C . ALA A 1 90 ? -11.697 -1.749 27.357 1.00 91.75 90 ALA A C 1
ATOM 729 O O . ALA A 1 90 ? -12.906 -1.586 27.533 1.00 91.75 90 ALA A O 1
ATOM 730 N N . GLN A 1 91 ? -11.203 -2.857 26.787 1.00 92.62 91 GLN A N 1
ATOM 731 C CA . GLN A 1 91 ? -12.037 -3.990 26.369 1.00 92.62 91 GLN A CA 1
ATOM 732 C C . GLN A 1 91 ? -12.762 -4.630 27.553 1.00 92.62 91 GLN A C 1
ATOM 734 O O . GLN A 1 91 ? -13.982 -4.759 27.496 1.00 92.62 91 GLN A O 1
ATOM 739 N N . LYS A 1 92 ? -12.054 -4.935 28.647 1.00 94.31 92 LYS A N 1
ATOM 740 C CA . LYS A 1 92 ? -12.655 -5.507 29.863 1.00 94.31 92 LYS A CA 1
ATOM 741 C C . LYS A 1 92 ? -13.757 -4.613 30.433 1.00 94.31 92 LYS A C 1
ATOM 743 O O . LYS A 1 92 ? -14.875 -5.069 30.642 1.00 94.31 92 LYS A O 1
ATOM 748 N N . LYS A 1 93 ? -13.493 -3.308 30.577 1.00 93.56 93 LYS A N 1
ATOM 749 C CA . LYS A 1 93 ? -14.493 -2.330 31.051 1.00 93.56 93 LYS A CA 1
ATOM 750 C C . LYS A 1 93 ? -15.723 -2.269 30.141 1.00 93.56 93 LYS A C 1
ATOM 752 O O . LYS A 1 93 ? -16.840 -2.055 30.609 1.00 93.56 93 LYS A O 1
ATOM 757 N N . LEU A 1 94 ? -15.534 -2.420 28.832 1.00 92.06 94 LEU A N 1
ATOM 758 C CA . LEU A 1 94 ? -16.622 -2.425 27.858 1.00 92.06 94 LEU A CA 1
ATOM 759 C C . LEU A 1 94 ? -17.422 -3.735 27.910 1.00 92.06 94 LEU A C 1
ATOM 761 O O . LEU A 1 94 ? -18.648 -3.697 27.814 1.00 92.06 94 LEU A O 1
ATOM 765 N N . GLU A 1 95 ? -16.758 -4.873 28.094 1.00 91.94 95 GLU A N 1
ATOM 766 C CA . GLU A 1 95 ? -17.394 -6.181 28.285 1.00 91.94 95 GLU A CA 1
ATOM 767 C C . GLU A 1 95 ? -18.221 -6.231 29.570 1.00 91.94 95 GLU A C 1
ATOM 769 O O . GLU A 1 95 ? -19.376 -6.643 29.519 1.00 91.94 95 GLU A O 1
ATOM 774 N N . GLU A 1 96 ? -17.697 -5.710 30.680 1.00 91.38 96 GLU A N 1
ATOM 775 C CA . GLU A 1 96 ? -18.421 -5.593 31.952 1.00 91.38 96 GLU A CA 1
ATOM 776 C C . GLU A 1 96 ? -19.641 -4.668 31.852 1.00 91.38 96 GLU A C 1
ATOM 778 O O . GLU A 1 96 ? -20.696 -4.938 32.425 1.00 91.38 96 GLU A O 1
ATOM 783 N N . LYS A 1 97 ? -19.539 -3.560 31.106 1.00 93.62 97 LYS A N 1
ATOM 784 C CA . LYS A 1 97 ? -20.705 -2.707 30.828 1.00 93.62 97 LYS A CA 1
ATOM 785 C C . LYS A 1 97 ? -21.743 -3.450 29.988 1.00 93.62 97 LYS A C 1
ATOM 787 O O . LYS A 1 97 ? -22.934 -3.352 30.271 1.00 93.62 97 LYS A O 1
ATOM 792 N N . LYS A 1 98 ? -21.305 -4.212 28.981 1.00 94.19 98 LYS A N 1
ATOM 793 C CA . LYS A 1 98 ? -22.195 -5.016 28.135 1.00 94.19 98 LYS A CA 1
ATOM 794 C C . LYS A 1 98 ? -22.869 -6.146 28.909 1.00 94.19 98 LYS A C 1
ATOM 796 O O . LYS A 1 98 ? -24.038 -6.402 28.646 1.00 94.19 98 LYS A O 1
ATOM 801 N N . SER A 1 99 ? -22.178 -6.832 29.821 1.00 90.94 99 SER A N 1
ATOM 802 C CA . SER A 1 99 ? -22.793 -7.887 30.638 1.00 90.94 99 SER A CA 1
ATOM 803 C C . SER A 1 99 ? -23.860 -7.307 31.562 1.00 90.94 99 SER A C 1
ATOM 805 O O . SER A 1 99 ? -24.995 -7.770 31.521 1.00 90.94 99 SER A O 1
ATOM 807 N N . LYS A 1 100 ? -23.558 -6.204 32.257 1.00 92.94 100 LYS A N 1
ATOM 808 C CA . LYS A 1 100 ? -24.528 -5.489 33.105 1.00 92.94 100 LYS A CA 1
ATOM 809 C C . LYS A 1 100 ? -25.757 -5.021 32.322 1.00 92.94 100 LYS A C 1
ATOM 811 O O . LYS A 1 100 ? -26.881 -5.226 32.761 1.00 92.94 100 LYS A O 1
ATOM 816 N N . GLN A 1 101 ? -25.564 -4.450 31.131 1.00 91.31 101 GLN A N 1
ATOM 817 C CA . GLN A 1 101 ? -26.677 -4.049 30.258 1.00 91.31 101 GLN A CA 1
ATOM 818 C C . GLN A 1 101 ? -27.517 -5.246 29.792 1.00 91.31 101 GLN A C 1
ATOM 820 O O . GLN A 1 101 ? -28.737 -5.143 29.707 1.00 91.31 101 GLN A O 1
ATOM 825 N N . LYS A 1 102 ? -26.888 -6.391 29.495 1.00 91.44 102 LYS A N 1
ATOM 826 C CA . LYS A 1 102 ? -27.609 -7.622 29.134 1.00 91.44 102 LYS A CA 1
ATOM 827 C C . LYS A 1 102 ? -28.427 -8.161 30.303 1.00 91.44 102 LYS A C 1
ATOM 829 O O . LYS A 1 102 ? -29.563 -8.561 30.089 1.00 91.44 102 LYS A O 1
ATOM 834 N N . GLU A 1 103 ? -27.873 -8.161 31.511 1.00 91.12 103 GLU A N 1
ATOM 835 C CA . GLU A 1 103 ? -28.576 -8.586 32.726 1.00 91.12 103 GLU A CA 1
ATOM 836 C C . GLU A 1 103 ? -29.783 -7.688 33.011 1.00 91.12 103 GLU A C 1
ATOM 838 O O . GLU A 1 103 ? -30.885 -8.197 33.205 1.00 91.12 103 GLU A O 1
ATOM 843 N N . GLN A 1 104 ? -29.609 -6.364 32.919 1.00 91.25 104 GLN A N 1
ATOM 844 C CA . GLN A 1 104 ? -30.706 -5.392 33.013 1.00 91.25 104 GLN A CA 1
ATOM 845 C C . GLN A 1 104 ? -31.792 -5.671 31.967 1.00 91.25 104 GLN A C 1
ATOM 847 O O . GLN A 1 104 ? -32.967 -5.771 32.308 1.00 91.25 104 GLN A O 1
ATOM 852 N N . ARG A 1 105 ? -31.400 -5.907 30.709 1.00 93.94 105 ARG A N 1
ATOM 853 C CA . ARG A 1 105 ? -32.327 -6.230 29.614 1.00 93.94 105 ARG A CA 1
ATOM 854 C C . ARG A 1 105 ? -33.098 -7.529 29.856 1.00 93.94 105 ARG A C 1
ATOM 856 O O . ARG A 1 105 ? -34.277 -7.616 29.532 1.00 93.94 105 ARG A O 1
ATOM 863 N N . ILE A 1 106 ? -32.437 -8.557 30.389 1.00 93.38 106 ILE A N 1
ATOM 864 C CA . ILE A 1 106 ? -33.076 -9.838 30.714 1.00 93.38 106 ILE A CA 1
ATOM 865 C C . ILE A 1 106 ? -34.076 -9.652 31.859 1.00 93.38 106 ILE A C 1
ATOM 867 O O . ILE A 1 106 ? -35.178 -10.191 31.773 1.00 93.38 106 ILE A O 1
ATOM 871 N N . ALA A 1 107 ? -33.725 -8.879 32.889 1.00 93.31 107 ALA A N 1
ATOM 872 C CA . ALA A 1 107 ? -34.615 -8.579 34.005 1.00 93.31 107 ALA A CA 1
ATOM 873 C C . ALA A 1 107 ? -35.854 -7.788 33.549 1.00 93.31 107 ALA A C 1
ATOM 875 O O . ALA A 1 107 ? -36.971 -8.184 33.869 1.00 93.31 107 ALA A O 1
ATOM 876 N N . GLU A 1 108 ? -35.676 -6.754 32.720 1.00 91.88 108 GLU A N 1
ATOM 877 C CA . GLU A 1 108 ? -36.778 -6.010 32.088 1.00 91.88 108 GLU A CA 1
ATOM 878 C C . GLU A 1 108 ? -37.725 -6.950 31.328 1.00 91.88 108 GLU A C 1
ATOM 880 O O . GLU A 1 108 ? -38.930 -6.945 31.563 1.00 91.88 108 GLU A O 1
ATOM 885 N N . LEU A 1 109 ? -37.181 -7.830 30.478 1.00 90.69 109 LEU A N 1
ATOM 886 C CA . LEU A 1 109 ? -37.979 -8.797 29.717 1.00 90.69 109 LEU A CA 1
ATO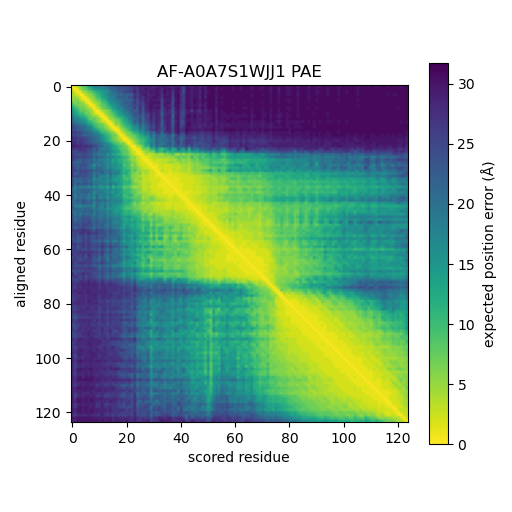M 887 C C . LEU A 1 109 ? -38.711 -9.808 30.613 1.00 90.69 109 LEU A C 1
ATOM 889 O O . LEU A 1 109 ? -39.780 -10.297 30.246 1.00 90.69 109 LEU A O 1
ATOM 893 N N . GLN A 1 110 ? -38.138 -10.182 31.758 1.00 90.31 110 GLN A N 1
ATOM 894 C CA . GLN A 1 110 ? -38.796 -11.064 32.723 1.00 90.31 110 GLN A CA 1
ATOM 895 C C . GLN A 1 110 ? -39.941 -10.351 33.445 1.00 90.31 110 GLN A C 1
ATOM 897 O O . GLN A 1 110 ? -41.011 -10.941 33.591 1.00 90.31 110 GLN A O 1
ATOM 902 N N . GLU A 1 111 ? -39.751 -9.096 33.848 1.00 90.12 111 GLU A N 1
ATOM 903 C CA . GLU A 1 111 ? -40.800 -8.280 34.466 1.00 90.12 111 GLU A CA 1
ATOM 904 C C . GLU A 1 111 ? -41.938 -7.980 33.481 1.00 90.12 111 GLU A C 1
ATOM 906 O O . GLU A 1 111 ? -43.104 -8.151 33.831 1.00 90.12 111 GLU A O 1
ATOM 911 N N . GLU A 1 112 ? -41.634 -7.665 32.217 1.00 87.94 112 GLU A N 1
ATOM 912 C CA . GLU A 1 112 ? -42.642 -7.518 31.157 1.00 87.94 112 GLU A CA 1
ATOM 913 C C . GLU A 1 112 ? -43.461 -8.802 30.959 1.00 87.94 112 GLU A C 1
ATOM 915 O O . GLU A 1 112 ? -44.687 -8.751 30.839 1.00 87.94 112 GLU A O 1
ATOM 920 N N . LYS A 1 113 ? -42.806 -9.973 30.966 1.00 93.44 113 LYS A N 1
ATOM 921 C CA . LYS A 1 113 ? -43.489 -11.273 30.864 1.00 93.44 113 LYS A CA 1
ATOM 922 C C . LYS A 1 113 ? -44.403 -11.538 32.061 1.00 93.44 113 LYS A C 1
ATOM 924 O O . LYS A 1 113 ? -45.559 -11.900 31.849 1.00 93.44 113 LYS A O 1
ATOM 929 N N . LYS A 1 114 ? -43.920 -11.323 33.290 1.00 89.31 114 LYS A N 1
ATOM 930 C CA . LYS A 1 114 ? -44.722 -11.474 34.519 1.00 89.31 114 LYS A CA 1
ATOM 931 C C . LYS A 1 114 ? -45.908 -10.506 34.536 1.00 89.31 114 LYS A C 1
ATOM 933 O O . LYS A 1 114 ? -47.030 -10.906 34.839 1.00 89.31 114 LYS A O 1
ATOM 938 N N . ALA A 1 115 ? -45.692 -9.244 34.162 1.00 88.31 115 ALA A N 1
ATOM 939 C CA . ALA A 1 115 ? -46.745 -8.237 34.077 1.00 88.31 115 ALA A CA 1
ATOM 940 C C . ALA A 1 115 ? -47.797 -8.598 33.015 1.00 88.31 115 ALA A C 1
ATOM 942 O O . ALA A 1 115 ? -48.996 -8.480 33.271 1.00 88.31 115 ALA A O 1
ATOM 943 N N . ALA A 1 116 ? -47.372 -9.095 31.848 1.00 86.50 116 ALA A N 1
ATOM 944 C CA . ALA A 1 116 ? -48.277 -9.576 30.8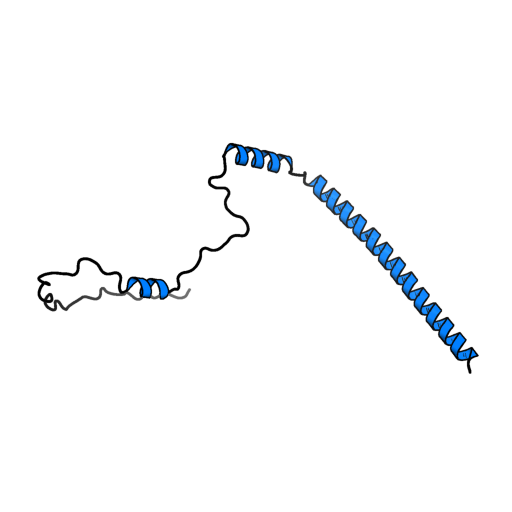06 1.00 86.50 116 ALA A CA 1
ATOM 945 C C . ALA A 1 116 ? -49.095 -10.798 31.257 1.00 86.50 116 ALA A C 1
ATOM 947 O O . ALA A 1 116 ? -50.265 -10.922 30.894 1.00 86.50 116 ALA A O 1
ATOM 948 N N . GLU A 1 117 ? -48.509 -11.691 32.056 1.00 85.31 117 GLU A N 1
ATOM 949 C CA . GLU A 1 117 ? -49.196 -12.848 32.634 1.00 85.31 117 GLU A CA 1
ATOM 950 C C . GLU A 1 117 ? -50.255 -12.429 33.665 1.00 85.31 117 GLU A C 1
ATOM 952 O O . GLU A 1 117 ? -51.405 -12.857 33.566 1.00 85.31 117 GLU A O 1
ATOM 957 N N . LEU A 1 118 ? -49.926 -11.495 34.565 1.00 82.00 118 LEU A N 1
ATOM 958 C CA . LEU A 1 118 ? -50.885 -10.904 35.507 1.00 82.00 118 LEU A CA 1
ATOM 959 C C . LEU A 1 118 ? -52.007 -10.136 34.791 1.00 82.00 118 LEU A C 1
ATOM 961 O O . LEU A 1 118 ? -53.170 -10.220 35.187 1.00 82.00 118 LEU A O 1
ATOM 965 N N . ALA A 1 119 ? -51.688 -9.409 33.718 1.00 85.00 119 ALA A N 1
ATOM 966 C CA . ALA A 1 119 ? -52.679 -8.708 32.906 1.00 85.00 119 ALA A CA 1
ATOM 967 C C . ALA A 1 119 ? -53.607 -9.681 32.161 1.00 85.00 119 ALA A C 1
ATOM 969 O O . ALA A 1 119 ? -54.810 -9.441 32.102 1.00 85.00 119 ALA A O 1
ATOM 970 N N . LYS A 1 120 ? -53.082 -10.795 31.628 1.00 86.25 120 LYS A N 1
ATOM 971 C CA . LYS A 1 120 ? -53.897 -11.869 31.034 1.00 86.25 120 LYS A CA 1
ATOM 972 C C . LYS A 1 120 ? -54.779 -12.557 32.072 1.00 86.25 120 LYS A C 1
ATOM 974 O O . LYS A 1 120 ? -55.937 -12.818 31.770 1.00 86.25 120 LYS A O 1
ATOM 979 N N . ALA A 1 121 ? -54.264 -12.817 33.274 1.00 79.69 121 ALA A N 1
ATOM 980 C CA . ALA A 1 121 ? -55.036 -13.404 34.367 1.00 79.69 121 ALA A CA 1
ATOM 981 C C . ALA A 1 121 ? -56.195 -12.495 34.807 1.00 79.69 121 ALA A C 1
ATOM 983 O O . ALA A 1 121 ? -57.290 -12.991 35.028 1.00 79.69 121 ALA A O 1
ATOM 984 N N . LYS A 1 122 ? -55.987 -11.170 34.844 1.00 80.69 122 LYS A N 1
ATOM 985 C CA . LYS A 1 122 ? -57.047 -10.177 35.109 1.00 80.69 122 LYS A CA 1
ATOM 986 C C . LYS A 1 122 ? -58.075 -10.026 33.980 1.00 80.69 122 LYS A C 1
ATOM 988 O O . LYS A 1 122 ? -59.112 -9.412 34.200 1.00 80.69 122 LYS A O 1
ATOM 993 N N . LYS A 1 123 ? -57.765 -10.491 32.765 1.00 72.38 123 LYS A N 1
ATOM 994 C CA . LYS A 1 123 ? -58.636 -10.378 31.582 1.00 72.38 123 LYS A CA 1
ATOM 995 C C . LYS A 1 123 ? -59.536 -11.604 31.368 1.00 72.38 123 LYS A C 1
ATOM 997 O O . LYS A 1 123 ? -60.307 -11.593 30.411 1.00 72.38 123 LYS A O 1
ATOM 1002 N N . ARG A 1 124 ? -59.384 -12.651 32.187 1.00 55.62 124 ARG A N 1
ATOM 1003 C CA . ARG A 1 124 ? -60.283 -13.814 32.264 1.00 55.62 124 ARG A CA 1
ATOM 1004 C C . ARG A 1 124 ? -61.338 -13.555 33.327 1.00 55.62 124 ARG A C 1
ATOM 1006 O O . ARG A 1 124 ? -62.467 -14.029 33.105 1.00 55.62 124 ARG A O 1
#

InterPro domains:
  IPR002673 Large ribosomal subunit protein eL29 [PF01779] (26-65)
  IPR002673 Large ribosomal subunit protein eL29 [PTHR12884] (24-81)

Secondary structure (DSSP, 8-state):
------------------------SS--S---TTHHHHHHHT--PPPPPPSS---TTS-HHHHHHHHHHHHHT---HHHHHHHHHHHHHHHHHHHHHHHHHHHHHHHHHHHHHHHHHHHHHHT-

Sequence (124 aa):
LKSFRLRSHGPRTPLDCRSPPEAMAKSKNHTGHNQVYKNHRNGIKKVRKQRKMSMQGVNCRFVRNQAFAKRGMKCTGEEKEERLQAQKEAQKKLEEKKSKQKEQRIAELQEEKKAAELAKAKKR

Organism: Alexandrium catenella (NCBI:txid2925)

Foldseek 3Di:
DDDDPPPDPDDDDPPDPPDDDPPDPDDDPDDPDCVVVVCPVVHDDDDDDDPDDDCPPPDPVVVVVVVVVVVVPDDDPVVVVVVVVVVVVVVVVVVVVVVVVVVVVVVVVVVVVVVVVVVVVVVD